Protein AF-A0A1V4UKL9-F1 (afdb_monomer)

pLDDT: mean 77.52, std 20.05, range [29.47, 96.94]

Radius of gyration: 15.08 Å; Cα contacts (8 Å, |Δi|>4): 77; chains: 1; bounding box: 33×27×48 Å

Mean predicted aligned error: 9.39 Å

Solvent-accessible surface area (backbone atoms only — not comparable to full-atom values): 7227 Å² total; per-residue (Å²): 134,81,94,64,92,80,45,72,67,56,51,50,52,45,52,69,70,45,46,59,58,51,50,30,51,31,56,40,42,36,36,76,72,68,64,43,52,58,63,56,50,13,64,69,70,75,49,53,47,65,58,46,52,51,36,52,56,60,72,73,79,80,73,90,76,81,65,50,73,67,53,48,54,50,39,52,49,46,36,36,19,68,70,69,76,46,71,85,79,53,72,62,59,54,50,56,45,56,68,70,71,67,68,82,82,87,78,80,83,88,77,84,80,88,83,133

Sequence (116 aa):
MRERDCDIMVCDTMVRRFLPAMRAEMVFRLIQQQGLSQSEAAKRLGITRAAVSQYISRKRGDATFELSADMDALIDRWVLAVAGREDAITLCDICQCAMKDGGVRESGEFSHDCEG

Foldseek 3Di:
DPDDPDDPVLLVVLCVPPVLLLVLVLLCCLCVPVVDDLVLLCVLVVHDSVVSVVSNVVVPDDDPQPDDPLSVVVSVQCSCCSVVNHPHDDSVSSSVSCVVVPDRDDDDDPPPDDDD

Structure (mmCIF, N/CA/C/O backbone):
data_AF-A0A1V4UKL9-F1
#
_entry.id   AF-A0A1V4UKL9-F1
#
loop_
_atom_site.group_PDB
_atom_site.id
_atom_site.type_symbol
_atom_site.label_atom_id
_atom_site.label_alt_id
_atom_site.label_comp_id
_atom_site.label_asym_id
_atom_site.label_entity_id
_atom_site.label_seq_id
_atom_site.pdbx_PDB_ins_code
_atom_site.Cartn_x
_atom_site.Cartn_y
_atom_site.Cartn_z
_atom_site.occupancy
_atom_site.B_iso_or_equiv
_atom_site.auth_seq_id
_atom_site.auth_comp_id
_atom_site.auth_asym_id
_atom_site.auth_atom_id
_atom_site.pdbx_PDB_model_num
ATOM 1 N N . MET A 1 1 ? -0.910 -1.804 -26.963 1.00 41.28 1 MET A N 1
ATOM 2 C CA . MET A 1 1 ? -0.046 -2.666 -26.130 1.00 41.28 1 MET A CA 1
ATOM 3 C C . MET A 1 1 ? 1.353 -2.600 -26.707 1.00 41.28 1 MET A C 1
ATOM 5 O O . MET A 1 1 ? 1.529 -3.036 -27.832 1.00 41.28 1 MET A O 1
ATOM 9 N N . ARG A 1 2 ? 2.307 -1.955 -26.023 1.00 45.59 2 ARG A N 1
ATOM 10 C CA . ARG A 1 2 ? 3.722 -2.040 -26.417 1.00 45.59 2 ARG A CA 1
ATOM 11 C C . ARG A 1 2 ? 4.244 -3.383 -25.919 1.00 45.59 2 ARG A C 1
ATOM 13 O O . ARG A 1 2 ? 4.012 -3.698 -24.754 1.00 45.59 2 ARG A O 1
ATOM 20 N N . GLU A 1 3 ? 4.878 -4.135 -26.808 1.00 52.06 3 GLU A N 1
ATOM 21 C CA . GLU A 1 3 ? 5.546 -5.409 -26.541 1.00 52.06 3 GLU A CA 1
ATOM 22 C C . GLU A 1 3 ? 6.532 -5.234 -25.381 1.00 52.06 3 GLU A C 1
ATOM 24 O O . GLU A 1 3 ? 7.601 -4.640 -25.504 1.00 52.06 3 GLU A O 1
ATOM 29 N N . ARG A 1 4 ? 6.111 -5.673 -24.203 1.00 59.06 4 ARG A N 1
ATOM 30 C CA . ARG A 1 4 ? 6.984 -6.043 -23.101 1.00 59.06 4 ARG A CA 1
ATOM 31 C C . ARG A 1 4 ? 6.490 -7.423 -22.728 1.00 59.06 4 ARG A C 1
ATOM 33 O O . ARG A 1 4 ? 5.318 -7.543 -22.367 1.00 59.06 4 ARG A O 1
ATOM 40 N N . ASP A 1 5 ? 7.338 -8.427 -22.885 1.00 65.50 5 ASP A N 1
ATOM 41 C CA . ASP A 1 5 ? 7.025 -9.810 -22.544 1.00 65.50 5 ASP A CA 1
ATOM 42 C C . ASP A 1 5 ? 6.798 -9.899 -21.029 1.00 65.50 5 ASP A C 1
ATOM 44 O O . ASP A 1 5 ? 7.711 -10.077 -20.228 1.00 65.50 5 ASP A O 1
ATOM 48 N N . CYS A 1 6 ? 5.561 -9.634 -20.614 1.00 72.81 6 CYS A N 1
ATOM 49 C CA . CYS A 1 6 ? 5.111 -9.784 -19.245 1.00 72.81 6 CYS A CA 1
ATOM 50 C C . CYS A 1 6 ? 4.730 -11.252 -19.082 1.00 72.81 6 CYS A C 1
ATOM 52 O O . CYS A 1 6 ? 3.628 -11.659 -19.448 1.00 72.81 6 CYS A O 1
ATOM 54 N N . ASP A 1 7 ? 5.672 -12.046 -18.588 1.00 83.88 7 ASP A N 1
ATOM 55 C CA . ASP A 1 7 ? 5.442 -13.438 -18.222 1.00 83.88 7 ASP A CA 1
ATOM 56 C C . ASP A 1 7 ? 5.398 -13.615 -16.695 1.00 83.88 7 ASP A C 1
ATOM 58 O O . ASP A 1 7 ? 5.640 -12.688 -15.912 1.00 83.88 7 ASP A O 1
ATOM 62 N N . ILE A 1 8 ? 5.064 -14.831 -16.260 1.00 85.69 8 ILE A N 1
ATOM 63 C CA . ILE A 1 8 ? 4.932 -15.155 -14.838 1.00 85.69 8 ILE A CA 1
ATOM 64 C C . ILE A 1 8 ? 6.246 -14.989 -14.063 1.00 85.69 8 ILE A C 1
ATOM 66 O O . ILE A 1 8 ? 6.205 -14.662 -12.880 1.00 85.69 8 ILE A O 1
ATOM 70 N N . MET A 1 9 ? 7.400 -15.156 -14.711 1.00 86.81 9 MET A N 1
ATOM 71 C CA . MET A 1 9 ? 8.712 -15.033 -14.072 1.00 86.81 9 MET A CA 1
ATOM 72 C C . MET A 1 9 ? 9.057 -13.566 -13.819 1.00 86.81 9 MET A C 1
ATOM 74 O O . MET A 1 9 ? 9.556 -13.216 -12.744 1.00 86.81 9 MET A O 1
ATOM 78 N N . VAL A 1 10 ? 8.727 -12.690 -14.771 1.00 84.31 10 VAL A N 1
ATOM 79 C CA . VAL A 1 10 ? 8.832 -11.236 -14.602 1.00 84.31 10 VAL A CA 1
ATOM 80 C C . VAL A 1 10 ? 7.895 -10.773 -13.488 1.00 84.31 10 VAL A C 1
ATOM 82 O O . VAL A 1 10 ? 8.330 -10.071 -12.573 1.00 84.31 10 VAL A O 1
ATOM 85 N N . CYS A 1 11 ? 6.630 -11.200 -13.505 1.00 86.12 11 CYS A N 1
ATOM 86 C CA . CYS A 1 11 ? 5.670 -10.844 -12.461 1.00 86.12 11 CYS A CA 1
ATOM 87 C C . CYS A 1 11 ? 6.094 -11.342 -11.071 1.00 86.12 11 CYS A C 1
ATOM 89 O O . CYS A 1 11 ? 6.031 -10.566 -10.121 1.00 86.12 11 CYS A O 1
ATOM 91 N N . ASP A 1 12 ? 6.547 -12.592 -10.936 1.00 88.38 12 ASP A N 1
ATOM 92 C CA . ASP A 1 12 ? 7.002 -13.151 -9.655 1.00 88.38 12 ASP A CA 1
ATOM 93 C C . ASP A 1 12 ? 8.208 -12.376 -9.105 1.00 88.38 12 ASP A C 1
ATOM 95 O O . ASP A 1 12 ? 8.202 -11.949 -7.948 1.00 88.38 12 ASP A O 1
ATOM 99 N N . THR A 1 13 ? 9.191 -12.075 -9.959 1.00 85.31 13 THR A N 1
ATOM 100 C CA . THR A 1 13 ? 10.354 -11.254 -9.585 1.00 85.31 13 THR A CA 1
ATOM 101 C C . THR A 1 13 ? 9.923 -9.863 -9.119 1.00 85.31 13 THR A C 1
ATOM 103 O O . THR A 1 13 ? 10.369 -9.384 -8.073 1.00 85.31 13 THR A O 1
ATOM 106 N N . MET A 1 14 ? 9.016 -9.218 -9.857 1.00 84.50 14 MET A N 1
ATOM 107 C CA . MET A 1 14 ? 8.482 -7.902 -9.506 1.00 84.50 14 MET A CA 1
ATOM 108 C C . MET A 1 14 ? 7.752 -7.915 -8.159 1.00 84.50 14 MET A C 1
ATOM 110 O O . MET A 1 14 ? 7.978 -7.043 -7.315 1.00 84.50 14 MET A O 1
ATOM 114 N N . VAL A 1 15 ? 6.898 -8.916 -7.937 1.00 85.38 15 VAL A N 1
ATOM 115 C CA . VAL A 1 15 ? 6.134 -9.076 -6.694 1.00 85.38 15 VAL A CA 1
ATOM 116 C C . VAL A 1 15 ? 7.054 -9.335 -5.509 1.00 85.38 15 VAL A C 1
ATOM 118 O O . VAL A 1 15 ? 6.786 -8.818 -4.431 1.00 85.38 15 VAL A O 1
ATOM 121 N N . ARG A 1 16 ? 8.138 -10.095 -5.683 1.00 84.50 16 ARG A N 1
ATOM 122 C CA . ARG A 1 16 ? 9.090 -10.378 -4.599 1.00 84.50 16 ARG A CA 1
ATOM 123 C C . ARG A 1 16 ? 9.955 -9.175 -4.246 1.00 84.50 16 ARG A C 1
ATOM 125 O O . ARG A 1 16 ? 10.187 -8.944 -3.064 1.00 84.50 16 ARG A O 1
ATOM 132 N N . ARG A 1 17 ? 10.410 -8.411 -5.243 1.00 80.81 17 ARG A N 1
ATOM 133 C CA . ARG A 1 17 ? 11.357 -7.303 -5.027 1.00 80.81 17 ARG A CA 1
ATOM 134 C C . ARG A 1 17 ? 10.682 -5.998 -4.618 1.00 80.81 17 ARG A C 1
ATOM 136 O O . ARG A 1 17 ? 11.137 -5.342 -3.692 1.00 80.81 17 ARG A O 1
ATOM 143 N N . PHE A 1 18 ? 9.587 -5.617 -5.277 1.00 79.62 18 PHE A N 1
ATOM 144 C CA . PHE A 1 18 ? 9.039 -4.260 -5.140 1.00 79.62 18 PHE A CA 1
ATOM 145 C C . PHE A 1 18 ? 7.800 -4.199 -4.257 1.00 79.62 18 PHE A C 1
ATOM 147 O O . PHE A 1 18 ? 7.658 -3.302 -3.424 1.00 79.62 18 PHE A O 1
ATOM 154 N N . LEU A 1 19 ? 6.895 -5.167 -4.414 1.00 85.44 19 LEU A N 1
ATOM 155 C CA . LEU A 1 19 ? 5.597 -5.118 -3.750 1.00 85.44 19 LEU A CA 1
ATOM 156 C C . LEU A 1 19 ? 5.676 -5.069 -2.210 1.00 85.44 19 LEU A C 1
ATOM 158 O O . LEU A 1 19 ? 4.834 -4.383 -1.631 1.00 85.44 19 LEU A O 1
ATOM 162 N N . PRO A 1 20 ? 6.637 -5.716 -1.511 1.00 85.81 20 PRO A N 1
ATOM 163 C CA . PRO A 1 20 ? 6.716 -5.643 -0.054 1.00 85.81 20 PRO A CA 1
ATOM 164 C C . PRO A 1 20 ? 7.036 -4.230 0.443 1.00 85.81 20 PRO A C 1
ATOM 166 O O . PRO A 1 20 ? 6.335 -3.723 1.320 1.00 85.81 20 PRO A O 1
ATOM 169 N N . ALA A 1 21 ? 8.041 -3.580 -0.156 1.00 84.81 21 ALA A N 1
ATOM 170 C CA . ALA A 1 21 ? 8.454 -2.224 0.200 1.00 84.81 21 ALA A CA 1
ATOM 171 C C . ALA A 1 21 ? 7.356 -1.206 -0.132 1.00 84.81 21 ALA A C 1
ATOM 17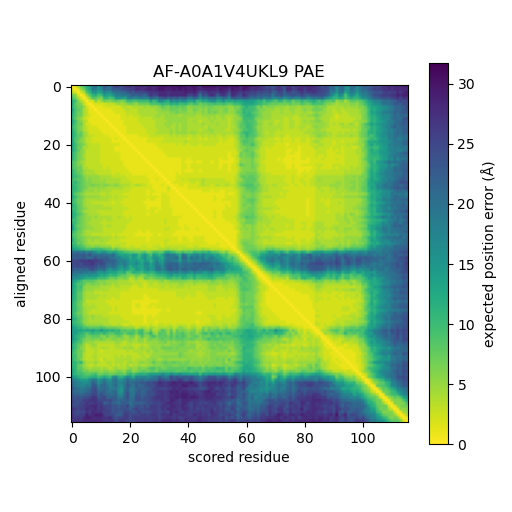3 O O . ALA A 1 21 ? 6.950 -0.421 0.726 1.00 84.81 21 ALA A O 1
ATOM 174 N N . MET A 1 22 ? 6.788 -1.286 -1.340 1.00 87.69 22 MET A N 1
ATOM 175 C CA . MET A 1 22 ? 5.690 -0.408 -1.750 1.00 87.69 22 MET A CA 1
ATOM 176 C C . MET A 1 22 ? 4.450 -0.579 -0.878 1.00 87.69 22 MET A C 1
ATOM 178 O O . MET A 1 22 ? 3.804 0.404 -0.526 1.00 87.69 22 MET A O 1
ATOM 182 N N . ARG A 1 23 ? 4.100 -1.816 -0.506 1.00 90.88 23 ARG A N 1
ATOM 183 C CA . ARG A 1 23 ? 2.948 -2.069 0.365 1.00 90.88 23 ARG A CA 1
ATOM 184 C C . ARG A 1 23 ? 3.169 -1.469 1.752 1.00 90.88 23 ARG A C 1
ATOM 186 O O . ARG A 1 23 ? 2.236 -0.885 2.296 1.00 90.88 23 ARG A O 1
ATOM 193 N N . ALA A 1 24 ? 4.378 -1.572 2.304 1.00 90.19 24 ALA A N 1
ATOM 194 C CA . ALA A 1 24 ? 4.714 -0.943 3.580 1.00 90.19 24 ALA A CA 1
ATOM 195 C C . ALA A 1 24 ? 4.624 0.592 3.502 1.00 90.19 24 ALA A C 1
ATOM 197 O O . ALA A 1 24 ? 4.034 1.220 4.383 1.00 90.19 24 ALA A O 1
ATOM 198 N N . GLU A 1 25 ? 5.144 1.189 2.425 1.00 90.25 25 GLU A N 1
ATOM 199 C CA . GLU A 1 25 ? 5.028 2.623 2.145 1.00 90.25 25 GLU A CA 1
ATOM 200 C C . GLU A 1 25 ? 3.565 3.071 2.039 1.00 90.25 25 GLU A C 1
ATOM 202 O O . GLU A 1 25 ? 3.144 3.987 2.743 1.00 90.25 25 GLU A O 1
ATOM 207 N N . MET A 1 26 ? 2.772 2.389 1.214 1.00 93.38 26 MET A N 1
ATOM 208 C CA . MET A 1 26 ? 1.356 2.684 0.993 1.00 93.38 26 MET A CA 1
ATOM 209 C C . MET A 1 26 ? 0.555 2.610 2.302 1.00 93.38 26 MET A C 1
ATOM 211 O O . MET A 1 26 ? -0.194 3.535 2.624 1.00 93.38 26 MET A O 1
ATOM 215 N N . VAL A 1 27 ? 0.760 1.566 3.117 1.00 94.56 27 VAL A N 1
ATOM 216 C CA . VAL A 1 27 ? 0.096 1.429 4.428 1.00 94.56 27 VAL A CA 1
ATOM 217 C C . VAL A 1 27 ? 0.499 2.556 5.376 1.00 94.56 27 VAL A C 1
ATOM 219 O O . VAL A 1 27 ? -0.346 3.104 6.086 1.00 94.56 27 VAL A O 1
ATOM 222 N N . PHE A 1 28 ? 1.777 2.935 5.375 1.00 91.75 28 PHE A N 1
ATOM 223 C CA . PHE A 1 28 ? 2.255 4.057 6.172 1.00 91.75 28 PHE A CA 1
ATOM 224 C C . PHE A 1 28 ? 1.575 5.371 5.767 1.00 91.75 28 PHE A C 1
ATOM 226 O O . PHE A 1 28 ? 1.103 6.096 6.643 1.00 91.75 28 PHE A O 1
ATOM 233 N N . ARG A 1 29 ? 1.454 5.660 4.465 1.00 93.12 29 ARG A N 1
ATOM 234 C CA . ARG A 1 29 ? 0.784 6.873 3.960 1.00 93.12 29 ARG A CA 1
ATOM 235 C C . ARG A 1 29 ? -0.709 6.897 4.276 1.00 93.12 29 ARG A C 1
ATOM 237 O O . ARG A 1 29 ? -1.216 7.937 4.695 1.00 93.12 29 ARG A O 1
ATOM 244 N N . LEU A 1 30 ? -1.407 5.764 4.177 1.00 94.75 30 LEU A N 1
ATOM 245 C CA . LEU A 1 30 ? -2.821 5.677 4.572 1.00 94.75 30 LEU A CA 1
ATOM 246 C C . LEU A 1 30 ? -3.049 6.132 6.019 1.00 94.75 30 LEU A C 1
ATOM 248 O O . LEU A 1 30 ? -4.037 6.796 6.320 1.00 94.75 30 LEU A O 1
ATOM 252 N N . ILE A 1 31 ? -2.133 5.795 6.920 1.00 93.50 31 ILE A N 1
ATOM 253 C CA . ILE A 1 31 ? -2.301 6.092 8.344 1.00 93.50 31 ILE A CA 1
ATOM 254 C C . ILE A 1 31 ? -1.780 7.487 8.669 1.00 93.50 31 ILE A C 1
ATOM 256 O O . ILE A 1 31 ? -2.490 8.286 9.271 1.00 93.50 31 ILE A O 1
ATOM 260 N N . GLN A 1 32 ? -0.558 7.796 8.240 1.00 90.06 32 GLN A N 1
ATOM 261 C CA . GLN A 1 32 ? 0.131 9.022 8.637 1.00 90.06 32 GLN A CA 1
ATOM 262 C C . GLN A 1 32 ? -0.316 10.250 7.845 1.00 90.06 32 GLN A C 1
ATOM 264 O O . GLN A 1 32 ? -0.308 11.346 8.392 1.00 90.06 32 GLN A O 1
ATOM 269 N N . GLN A 1 33 ? -0.686 10.084 6.573 1.00 91.75 33 GLN A N 1
ATOM 270 C CA . GLN A 1 33 ? -1.052 11.201 5.696 1.00 91.75 33 GLN A CA 1
ATOM 271 C C . GLN A 1 33 ? -2.563 11.272 5.470 1.00 91.75 33 GLN A C 1
ATOM 273 O O . GLN A 1 33 ? -3.137 12.354 5.518 1.00 91.75 33 GLN A O 1
ATOM 278 N N . GLN A 1 34 ? -3.225 10.129 5.255 1.00 92.19 34 GLN A N 1
ATOM 279 C CA . GLN A 1 34 ? -4.681 10.098 5.058 1.00 92.19 34 GLN A CA 1
ATOM 280 C C . GLN A 1 34 ? -5.473 10.000 6.373 1.00 92.19 34 GLN A C 1
ATOM 282 O O . GLN A 1 34 ? -6.694 10.149 6.357 1.00 92.19 34 GLN A O 1
ATOM 287 N N . GLY A 1 35 ? -4.806 9.765 7.510 1.00 92.62 35 GLY A N 1
ATOM 288 C CA . GLY A 1 35 ? -5.433 9.751 8.835 1.00 92.62 35 GLY A CA 1
ATOM 289 C C . GLY A 1 35 ? -6.314 8.531 9.115 1.00 92.62 35 GLY A C 1
ATOM 290 O O . GLY A 1 35 ? -7.147 8.572 10.023 1.00 92.62 35 GLY A O 1
ATOM 291 N N . LEU A 1 36 ? -6.176 7.441 8.351 1.00 94.31 36 LEU A N 1
ATOM 292 C CA . LEU A 1 36 ? -6.943 6.222 8.604 1.00 94.31 36 LEU A CA 1
ATOM 293 C C . LEU A 1 36 ? -6.445 5.527 9.874 1.00 94.31 36 LEU A C 1
ATOM 295 O O . LEU A 1 36 ? -5.249 5.437 10.147 1.00 94.31 36 LEU A O 1
ATOM 299 N N . SER A 1 37 ? -7.372 4.933 10.625 1.00 96.12 37 SER A N 1
ATOM 300 C CA . SER A 1 37 ? -6.994 4.009 11.694 1.00 96.12 37 SER A CA 1
ATOM 301 C C . SER A 1 37 ? -6.423 2.708 11.114 1.00 96.12 37 SER A C 1
ATOM 303 O O . SER A 1 37 ? -6.806 2.279 10.024 1.00 96.12 37 SER A O 1
ATOM 305 N N . GLN A 1 38 ? -5.574 2.010 11.878 1.00 95.81 38 GLN A N 1
ATOM 306 C CA . GLN A 1 38 ? -5.062 0.691 11.476 1.00 95.81 38 GLN A CA 1
ATOM 307 C C . GLN A 1 38 ? -6.184 -0.312 11.162 1.00 95.81 38 GLN A C 1
ATOM 309 O O . GLN A 1 38 ? -6.040 -1.149 10.276 1.00 95.81 38 GLN A O 1
ATOM 314 N N . SER A 1 39 ? -7.302 -0.230 11.890 1.00 96.88 39 SER A N 1
ATOM 315 C CA . SER A 1 39 ? -8.461 -1.104 11.688 1.00 96.88 39 SER A CA 1
ATOM 316 C C . SER A 1 39 ? -9.181 -0.802 10.371 1.00 96.88 39 SER A C 1
ATOM 318 O O . SER A 1 39 ? -9.578 -1.724 9.666 1.00 96.88 39 SER A O 1
ATOM 320 N N . GLU A 1 40 ? -9.319 0.479 10.022 1.00 96.00 40 GLU A N 1
ATOM 321 C CA . GLU A 1 40 ? -9.937 0.903 8.763 1.00 96.00 40 GLU A CA 1
ATOM 322 C C . GLU A 1 40 ? -9.057 0.540 7.561 1.00 96.00 40 GLU A C 1
ATOM 324 O O . GLU A 1 40 ? -9.546 -0.007 6.574 1.00 96.00 40 GLU A O 1
ATOM 329 N N . ALA A 1 41 ? -7.744 0.759 7.672 1.00 96.06 41 ALA A N 1
ATOM 330 C CA . ALA A 1 41 ? -6.785 0.340 6.654 1.00 96.06 41 ALA A CA 1
ATOM 331 C C . ALA A 1 41 ? -6.821 -1.184 6.437 1.00 96.06 41 ALA A C 1
ATOM 333 O O . ALA A 1 41 ? -6.912 -1.640 5.300 1.00 96.06 41 ALA A O 1
ATOM 334 N N . ALA A 1 42 ? -6.828 -1.976 7.516 1.00 96.56 42 ALA A N 1
ATOM 335 C CA . ALA A 1 42 ? -6.942 -3.434 7.455 1.00 96.56 42 ALA A CA 1
ATOM 336 C C . ALA A 1 42 ? -8.219 -3.889 6.732 1.00 96.56 42 ALA A C 1
ATOM 338 O O . ALA A 1 42 ? -8.156 -4.743 5.847 1.00 96.56 42 ALA A O 1
ATOM 339 N N . LYS A 1 43 ? -9.363 -3.271 7.057 1.00 96.50 43 LYS A N 1
ATOM 340 C CA . LYS A 1 43 ? -10.652 -3.567 6.422 1.00 96.50 43 LYS A CA 1
ATOM 341 C C . LYS A 1 43 ? -10.627 -3.291 4.918 1.00 96.50 43 LYS A C 1
ATOM 343 O O . LYS A 1 43 ? -11.088 -4.126 4.147 1.00 96.50 43 LYS A O 1
ATOM 348 N N . ARG A 1 44 ? -10.077 -2.148 4.500 1.00 94.62 44 ARG A N 1
ATOM 349 C CA . ARG A 1 44 ? -9.999 -1.754 3.081 1.00 94.62 44 ARG A CA 1
ATOM 350 C C . ARG A 1 44 ? -9.042 -2.621 2.275 1.00 94.62 44 ARG A C 1
ATOM 352 O O . ARG A 1 44 ? -9.311 -2.916 1.119 1.00 94.62 44 ARG A O 1
ATOM 359 N N . LEU A 1 45 ? -7.938 -3.032 2.890 1.00 92.88 45 LEU A N 1
ATOM 360 C CA . LEU A 1 45 ? -6.919 -3.864 2.255 1.00 92.88 45 LEU A CA 1
ATOM 361 C C . LEU A 1 45 ? -7.242 -5.363 2.300 1.00 92.88 45 LEU A C 1
ATOM 363 O O . LEU A 1 45 ? -6.541 -6.143 1.662 1.00 92.88 45 LEU A O 1
ATOM 367 N N . GLY A 1 46 ? -8.258 -5.780 3.063 1.00 95.00 46 GLY A N 1
ATOM 368 C CA . GLY A 1 46 ? -8.592 -7.195 3.242 1.00 95.00 46 GLY A CA 1
ATOM 369 C C . GLY A 1 46 ? -7.513 -7.986 3.991 1.00 95.00 46 GLY A C 1
ATOM 370 O O . GLY A 1 46 ? -7.349 -9.178 3.749 1.00 95.00 46 GLY A O 1
ATOM 371 N N . ILE A 1 47 ? -6.759 -7.334 4.883 1.00 95.38 47 ILE A N 1
ATOM 372 C CA . ILE A 1 47 ? -5.689 -7.954 5.684 1.00 95.38 47 ILE A CA 1
ATOM 373 C C . ILE A 1 47 ? -5.960 -7.795 7.181 1.00 95.38 47 ILE A C 1
ATOM 375 O O . ILE A 1 47 ? -6.876 -7.092 7.601 1.00 95.38 47 ILE A O 1
ATOM 379 N N . THR A 1 48 ? -5.151 -8.438 8.022 1.00 96.94 48 THR A N 1
ATOM 380 C CA . THR A 1 48 ? -5.297 -8.316 9.477 1.00 96.94 48 THR A CA 1
ATOM 381 C C . THR A 1 48 ? -4.754 -6.978 9.989 1.00 96.94 48 THR A C 1
ATOM 383 O O . THR A 1 48 ? -3.788 -6.422 9.463 1.00 96.94 48 THR A O 1
ATOM 386 N N . ARG A 1 49 ? -5.320 -6.479 11.096 1.00 96.19 49 ARG A N 1
ATOM 387 C CA . ARG A 1 49 ? -4.774 -5.317 11.821 1.00 96.19 49 ARG A CA 1
ATOM 388 C C . ARG A 1 49 ? -3.328 -5.552 12.272 1.00 96.19 49 ARG A C 1
ATOM 390 O O . ARG A 1 49 ? -2.530 -4.623 12.276 1.00 96.19 49 ARG A O 1
ATOM 397 N N . ALA A 1 50 ? -2.988 -6.795 12.622 1.00 94.75 50 ALA A N 1
ATOM 398 C CA . ALA A 1 50 ? -1.628 -7.181 12.987 1.00 94.75 50 ALA A CA 1
ATOM 399 C C . ALA A 1 50 ? -0.650 -6.991 11.814 1.00 94.75 50 ALA A C 1
ATOM 401 O O . ALA A 1 50 ? 0.416 -6.416 12.016 1.00 94.75 50 ALA A O 1
ATOM 402 N N . ALA A 1 51 ? -1.035 -7.377 10.590 1.00 93.00 51 ALA A N 1
ATOM 403 C CA . ALA A 1 51 ? -0.228 -7.131 9.393 1.00 93.00 51 ALA A CA 1
ATOM 404 C C . ALA A 1 51 ? -0.012 -5.626 9.156 1.00 93.00 51 ALA A C 1
ATOM 406 O O . ALA A 1 51 ? 1.108 -5.190 8.904 1.00 93.00 51 ALA A O 1
ATOM 407 N N . VAL A 1 52 ? -1.060 -4.811 9.328 1.00 94.62 52 VAL A N 1
ATOM 408 C CA . VAL A 1 52 ? -0.952 -3.343 9.263 1.00 94.62 52 VAL A CA 1
ATOM 409 C C . VAL A 1 52 ? 0.024 -2.803 10.313 1.00 94.62 52 VAL A C 1
ATOM 411 O O . VAL A 1 52 ? 0.908 -2.015 9.980 1.00 94.62 52 VAL A O 1
ATOM 414 N N . SER A 1 53 ? -0.082 -3.255 11.564 1.00 92.38 53 SER A N 1
ATOM 415 C CA . SER A 1 53 ? 0.837 -2.854 12.633 1.00 92.38 53 SER A CA 1
ATOM 416 C C . SER A 1 53 ? 2.292 -3.205 12.310 1.00 92.38 53 SER A C 1
ATOM 418 O O . SER A 1 53 ? 3.179 -2.399 12.582 1.00 92.38 53 SER A O 1
ATOM 420 N N . GLN A 1 54 ? 2.539 -4.373 11.708 1.00 90.50 54 GLN A N 1
ATOM 421 C CA . GLN A 1 54 ? 3.880 -4.793 11.291 1.00 90.50 54 GLN A CA 1
ATOM 422 C C . GLN A 1 54 ? 4.461 -3.888 10.196 1.00 90.50 54 GLN A C 1
ATOM 424 O O . GLN A 1 54 ? 5.646 -3.557 10.244 1.00 90.50 54 GLN A O 1
ATOM 429 N N . TYR A 1 55 ? 3.648 -3.444 9.230 1.00 89.62 55 TYR A N 1
ATOM 430 C CA . TYR A 1 55 ? 4.108 -2.500 8.204 1.00 89.62 55 TYR A CA 1
ATOM 431 C C . TYR A 1 55 ? 4.539 -1.157 8.804 1.00 89.62 55 TYR A C 1
ATOM 433 O O . TYR A 1 55 ? 5.560 -0.601 8.407 1.00 89.62 55 TYR A O 1
ATOM 441 N N . ILE A 1 56 ? 3.797 -0.655 9.792 1.00 86.94 56 ILE A N 1
ATOM 442 C CA . ILE A 1 56 ? 4.107 0.624 10.447 1.00 86.94 56 ILE A CA 1
ATOM 443 C C . ILE A 1 56 ? 5.352 0.504 11.327 1.00 86.94 56 ILE A C 1
ATOM 445 O O . ILE A 1 56 ? 6.168 1.424 11.361 1.00 86.94 56 ILE A O 1
ATOM 449 N N . SER A 1 57 ? 5.511 -0.614 12.046 1.00 81.69 57 SER A N 1
ATOM 450 C CA . SER A 1 57 ? 6.636 -0.799 12.967 1.00 81.69 57 SER A CA 1
ATOM 451 C C . SER A 1 57 ? 7.969 -0.931 12.233 1.00 81.69 57 SER A C 1
ATOM 453 O O . SER A 1 57 ? 8.962 -0.377 12.692 1.00 81.69 57 SER A O 1
ATOM 455 N N . ARG A 1 58 ? 7.993 -1.604 11.074 1.00 65.62 58 ARG A N 1
ATOM 456 C CA . ARG A 1 58 ? 9.223 -1.838 10.293 1.00 65.62 58 ARG A CA 1
ATOM 457 C C . ARG A 1 58 ? 9.794 -0.587 9.624 1.00 65.62 58 ARG A C 1
ATOM 459 O O . ARG A 1 58 ? 10.976 -0.558 9.311 1.00 65.62 58 ARG A O 1
ATOM 466 N N . LYS A 1 59 ? 8.992 0.465 9.442 1.00 59.22 59 LYS A N 1
ATOM 467 C CA . LYS A 1 59 ? 9.464 1.736 8.873 1.00 59.22 59 LYS A CA 1
ATOM 468 C C . LYS A 1 59 ? 10.237 2.619 9.860 1.00 59.22 59 LYS A C 1
ATOM 470 O O . LYS A 1 59 ? 10.851 3.597 9.446 1.00 59.22 59 LYS A O 1
ATOM 475 N N . ARG A 1 60 ? 10.217 2.297 11.158 1.00 51.41 60 ARG A N 1
ATOM 476 C CA . ARG A 1 60 ? 11.086 2.917 12.168 1.00 51.41 60 ARG A CA 1
ATOM 477 C C . ARG A 1 60 ? 12.353 2.071 12.307 1.00 51.41 60 ARG A C 1
ATOM 479 O O . ARG A 1 60 ? 12.461 1.310 13.260 1.00 51.41 60 ARG A O 1
ATOM 486 N N . GLY A 1 61 ? 13.272 2.152 11.347 1.00 42.31 61 GLY A N 1
ATOM 487 C CA . GLY A 1 61 ? 14.522 1.401 11.471 1.00 42.31 61 GLY A CA 1
ATOM 488 C C . GLY A 1 61 ? 15.464 1.448 10.280 1.00 42.31 61 GLY A C 1
ATOM 489 O O . GLY A 1 61 ? 16.557 1.968 10.438 1.00 42.31 61 GLY A O 1
ATOM 490 N N . ASP A 1 62 ? 15.089 0.876 9.130 1.00 46.62 62 ASP A N 1
ATOM 491 C CA . ASP A 1 62 ? 16.141 0.125 8.418 1.00 46.62 62 ASP A CA 1
ATOM 492 C C . ASP A 1 62 ? 16.065 0.037 6.883 1.00 46.62 62 ASP A C 1
ATOM 494 O O . ASP A 1 62 ? 16.620 -0.871 6.284 1.00 46.62 62 ASP A O 1
ATOM 498 N N . ALA A 1 63 ? 15.393 0.958 6.192 1.00 47.16 63 ALA A N 1
ATOM 499 C CA . ALA A 1 63 ? 15.591 1.081 4.743 1.00 47.16 63 ALA A CA 1
ATOM 500 C C . ALA A 1 63 ? 15.064 2.423 4.243 1.00 47.16 63 ALA A C 1
ATOM 502 O O . ALA A 1 63 ? 13.854 2.623 4.112 1.00 47.16 63 ALA A O 1
ATOM 503 N N . THR A 1 64 ? 15.963 3.340 3.898 1.00 49.84 64 THR A N 1
ATOM 504 C CA . THR A 1 64 ? 15.658 4.378 2.910 1.00 49.84 64 THR A CA 1
ATOM 505 C C . THR A 1 64 ? 15.515 3.689 1.559 1.00 49.84 64 THR A C 1
ATOM 507 O O . THR A 1 64 ? 16.471 3.568 0.799 1.00 49.84 64 THR A O 1
ATOM 510 N N . PHE A 1 65 ? 14.321 3.164 1.285 1.00 58.41 65 PHE A N 1
ATOM 511 C CA . PHE A 1 65 ? 13.940 2.775 -0.064 1.00 58.41 65 PHE A CA 1
ATOM 512 C C . PHE A 1 65 ? 13.866 4.060 -0.893 1.00 58.41 65 PHE A C 1
ATOM 514 O O . PHE A 1 65 ? 12.924 4.840 -0.748 1.00 58.41 65 PHE A O 1
ATOM 521 N N . GLU A 1 66 ? 14.898 4.326 -1.693 1.00 65.75 66 GLU A N 1
ATOM 522 C CA . GLU A 1 66 ? 14.899 5.458 -2.617 1.00 65.75 66 GLU A CA 1
ATOM 523 C C . GLU A 1 66 ? 13.902 5.173 -3.743 1.00 65.75 66 GLU A C 1
ATOM 525 O O . GLU A 1 66 ? 14.171 4.431 -4.689 1.00 65.75 66 GLU A O 1
ATOM 530 N N . LEU A 1 67 ? 12.703 5.731 -3.592 1.00 72.31 67 LEU A N 1
ATOM 531 C CA . LEU A 1 67 ? 11.662 5.712 -4.607 1.00 72.31 67 LEU A CA 1
ATOM 532 C C . LEU A 1 67 ? 12.036 6.680 -5.730 1.00 72.31 67 LEU A C 1
ATOM 534 O O . LEU A 1 67 ? 12.350 7.843 -5.473 1.00 72.31 67 LEU A O 1
ATOM 538 N N . SER A 1 68 ? 11.945 6.224 -6.980 1.00 82.94 68 SER A N 1
ATOM 539 C CA . SER A 1 68 ? 11.889 7.149 -8.113 1.00 82.94 68 SER A CA 1
ATOM 540 C C . SER A 1 68 ? 10.641 8.032 -7.995 1.00 82.94 68 SER A C 1
ATOM 542 O O . SER A 1 68 ? 9.646 7.636 -7.382 1.00 82.94 68 SER A O 1
ATOM 544 N N . ALA A 1 69 ? 10.665 9.214 -8.615 1.00 84.12 69 ALA A N 1
ATOM 545 C CA . ALA A 1 69 ? 9.498 10.099 -8.647 1.00 84.12 69 ALA A CA 1
ATOM 546 C C . ALA A 1 69 ? 8.260 9.407 -9.256 1.00 84.12 69 ALA A C 1
ATOM 548 O O . ALA A 1 69 ? 7.140 9.596 -8.782 1.00 84.12 69 ALA A O 1
A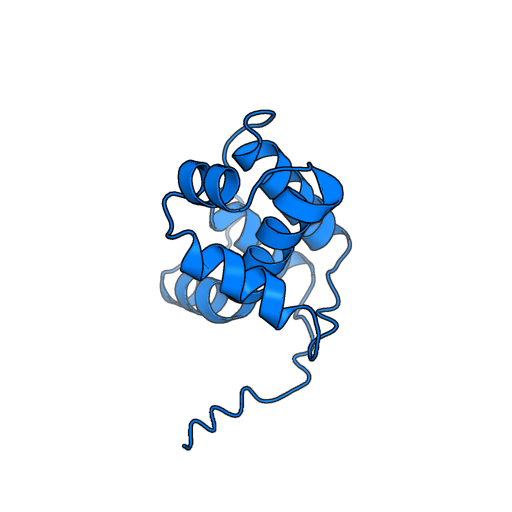TOM 549 N N . ASP A 1 70 ? 8.469 8.552 -10.259 1.00 84.75 70 ASP A N 1
ATOM 550 C CA . ASP A 1 70 ? 7.404 7.783 -10.904 1.00 84.75 70 ASP A CA 1
ATOM 551 C C . ASP A 1 70 ? 6.791 6.750 -9.942 1.00 84.75 70 ASP A C 1
ATOM 553 O O . ASP A 1 70 ? 5.564 6.629 -9.847 1.00 84.75 70 ASP A O 1
ATOM 557 N N . MET A 1 71 ? 7.629 6.034 -9.184 1.00 84.25 71 MET A N 1
ATOM 558 C CA . MET A 1 71 ? 7.170 5.064 -8.184 1.00 84.25 71 MET A CA 1
ATOM 559 C C . MET A 1 71 ? 6.475 5.746 -7.007 1.00 84.25 71 MET A C 1
ATOM 561 O O . MET A 1 71 ? 5.475 5.228 -6.511 1.00 84.25 71 MET A O 1
ATOM 565 N N . ASP A 1 72 ? 6.960 6.912 -6.585 1.00 88.56 72 ASP A N 1
ATOM 566 C CA . ASP A 1 72 ? 6.339 7.727 -5.543 1.00 88.56 72 ASP A CA 1
ATOM 567 C C . ASP A 1 72 ? 4.910 8.142 -5.930 1.00 88.56 72 ASP A C 1
ATOM 569 O O . ASP A 1 72 ? 3.951 7.853 -5.208 1.00 88.56 72 ASP A O 1
ATOM 573 N N . ALA A 1 73 ? 4.743 8.685 -7.140 1.00 90.38 73 ALA A N 1
ATOM 574 C CA . ALA A 1 73 ? 3.439 9.058 -7.683 1.00 90.38 73 ALA A CA 1
ATOM 575 C C . ALA A 1 73 ? 2.503 7.850 -7.869 1.00 90.38 73 ALA A C 1
ATOM 577 O O . ALA A 1 73 ? 1.280 7.959 -7.732 1.00 90.38 73 ALA A O 1
ATOM 578 N N . LEU A 1 74 ? 3.051 6.675 -8.193 1.00 91.38 74 LEU A N 1
ATOM 579 C CA . LEU A 1 74 ? 2.263 5.448 -8.277 1.00 91.38 74 LEU A CA 1
ATOM 580 C C . LEU A 1 74 ? 1.761 4.995 -6.899 1.00 91.38 74 LEU A C 1
ATOM 582 O O . LEU A 1 74 ? 0.617 4.550 -6.785 1.00 91.38 74 LEU A O 1
ATOM 586 N N . ILE A 1 75 ? 2.584 5.116 -5.857 1.00 92.19 75 ILE A N 1
ATOM 587 C CA . ILE A 1 75 ? 2.177 4.801 -4.486 1.00 92.19 75 ILE A CA 1
ATOM 588 C C . ILE A 1 75 ? 1.096 5.771 -4.012 1.00 92.19 75 ILE A C 1
ATOM 590 O O . ILE A 1 75 ? 0.133 5.323 -3.393 1.00 92.19 75 ILE A O 1
ATOM 594 N N . ASP A 1 76 ? 1.1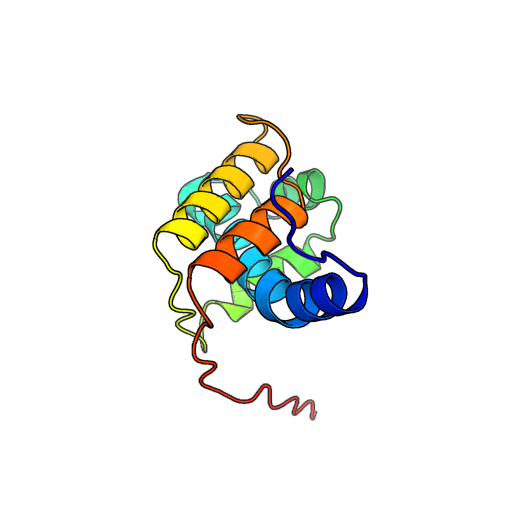90 7.057 -4.345 1.00 92.44 76 ASP A N 1
ATOM 595 C CA . ASP A 1 76 ? 0.149 8.030 -4.001 1.00 92.44 76 ASP A CA 1
ATOM 596 C C . ASP A 1 76 ? -1.194 7.697 -4.647 1.00 92.44 76 ASP A C 1
ATOM 598 O O . ASP A 1 76 ? -2.216 7.665 -3.956 1.00 92.44 76 ASP A O 1
ATOM 602 N N . ARG A 1 77 ? -1.203 7.332 -5.935 1.00 93.94 77 ARG A N 1
ATOM 603 C CA . ARG A 1 77 ? -2.425 6.807 -6.563 1.00 93.94 77 ARG A CA 1
ATOM 604 C C . ARG A 1 77 ? -2.927 5.553 -5.848 1.00 93.94 77 ARG A C 1
ATOM 606 O O . ARG A 1 77 ? -4.127 5.397 -5.642 1.00 93.94 77 ARG A O 1
ATOM 613 N N . TRP A 1 78 ? -2.034 4.660 -5.408 1.00 94.56 78 TRP A N 1
ATOM 614 C CA . TRP A 1 78 ? -2.449 3.443 -4.700 1.00 94.56 78 TRP A CA 1
ATOM 615 C C . TRP A 1 78 ? -3.131 3.782 -3.370 1.00 94.56 78 TRP A C 1
ATOM 617 O O . TRP A 1 78 ? -4.172 3.218 -3.028 1.00 94.56 78 TRP A O 1
ATOM 627 N N . VAL A 1 79 ? -2.577 4.747 -2.640 1.00 94.81 79 VAL A N 1
ATOM 628 C CA . VAL A 1 79 ? -3.156 5.275 -1.404 1.00 94.81 79 VAL A CA 1
ATOM 629 C C . VAL A 1 79 ? -4.548 5.852 -1.667 1.00 94.81 79 VAL A C 1
ATOM 631 O O . VAL A 1 79 ? -5.481 5.533 -0.929 1.00 94.81 79 VAL A O 1
ATOM 634 N N . LEU A 1 80 ? -4.718 6.656 -2.719 1.00 93.44 80 LEU A N 1
ATOM 635 C CA . LEU A 1 80 ? -6.009 7.254 -3.076 1.00 93.44 80 LEU A CA 1
ATOM 636 C C . LEU A 1 80 ? -7.042 6.208 -3.517 1.00 93.44 80 LEU A C 1
ATOM 638 O O . LEU A 1 80 ? -8.205 6.293 -3.106 1.00 93.44 80 LEU A O 1
ATOM 642 N N . ALA A 1 81 ? -6.617 5.185 -4.257 1.00 93.31 81 ALA A N 1
ATOM 643 C CA . ALA A 1 81 ? -7.458 4.059 -4.647 1.00 93.31 81 ALA A CA 1
ATOM 644 C C . ALA A 1 81 ? -7.996 3.307 -3.419 1.00 93.31 81 ALA A C 1
ATOM 646 O O . ALA A 1 81 ? -9.200 3.099 -3.275 1.00 93.31 81 ALA A O 1
ATOM 647 N N . VAL A 1 82 ? -7.128 2.981 -2.454 1.00 92.88 82 VAL A N 1
ATOM 648 C CA . VAL A 1 82 ? -7.542 2.328 -1.196 1.00 92.88 82 VAL A CA 1
ATOM 649 C C . VAL A 1 82 ? -8.370 3.276 -0.316 1.00 92.88 82 VAL A C 1
ATOM 651 O O . VAL A 1 82 ? -9.287 2.852 0.396 1.00 92.88 82 VAL A O 1
ATOM 654 N N . ALA A 1 83 ? -8.108 4.582 -0.383 1.00 90.81 83 ALA A N 1
ATOM 655 C CA . ALA A 1 83 ? -8.927 5.598 0.270 1.00 90.81 83 ALA A CA 1
ATOM 656 C C . ALA A 1 83 ? -10.338 5.728 -0.351 1.00 90.81 83 ALA A C 1
ATOM 658 O O . ALA A 1 83 ? -11.205 6.354 0.267 1.00 90.81 83 ALA A O 1
ATOM 659 N N . GLY A 1 84 ? -10.601 5.088 -1.497 1.00 88.25 84 GLY A N 1
ATOM 660 C CA . GLY A 1 84 ? -11.882 5.127 -2.204 1.00 88.25 84 GLY A CA 1
ATOM 661 C C . GLY A 1 84 ? -12.095 6.420 -2.991 1.00 88.25 84 GLY A C 1
ATOM 662 O O . GLY A 1 84 ? -13.235 6.840 -3.169 1.00 88.25 84 GLY A O 1
ATOM 663 N N . ARG A 1 85 ? -11.005 7.089 -3.388 1.00 79.31 85 ARG A N 1
ATOM 664 C CA . ARG A 1 85 ? -11.021 8.361 -4.129 1.00 79.31 85 ARG A CA 1
ATOM 665 C C . ARG A 1 85 ? -10.630 8.212 -5.602 1.00 79.31 85 ARG A C 1
ATOM 667 O O . ARG A 1 85 ? -10.908 9.120 -6.374 1.00 79.31 85 ARG A O 1
ATOM 674 N N . GLU A 1 86 ? -10.004 7.097 -5.970 1.00 86.44 86 GLU A N 1
ATOM 675 C CA . GLU A 1 86 ? -9.537 6.789 -7.327 1.00 86.44 86 GLU A CA 1
ATOM 676 C C . GLU A 1 86 ? -9.798 5.318 -7.689 1.00 86.44 86 GLU A C 1
ATOM 678 O O . GLU A 1 86 ? -10.166 4.511 -6.830 1.00 86.44 86 GLU A O 1
ATOM 683 N N . ASP A 1 87 ? -9.596 4.982 -8.965 1.00 85.62 87 ASP A N 1
ATOM 684 C CA . ASP A 1 87 ? -9.716 3.624 -9.496 1.00 85.62 87 ASP A CA 1
ATOM 685 C C . ASP A 1 87 ? -8.611 2.687 -8.986 1.00 85.62 87 ASP A C 1
ATOM 687 O O . ASP A 1 87 ? -7.520 3.104 -8.591 1.00 85.62 87 ASP A O 1
ATOM 691 N N . ALA A 1 88 ? -8.889 1.382 -9.019 1.00 85.12 88 ALA A N 1
ATOM 692 C CA . ALA A 1 88 ? -7.947 0.361 -8.579 1.00 85.12 88 ALA A CA 1
ATOM 693 C C . ALA A 1 88 ? -6.672 0.334 -9.440 1.00 85.12 88 ALA A C 1
ATOM 695 O O . ALA A 1 88 ? -6.722 0.411 -10.666 1.00 85.12 88 ALA A O 1
ATOM 696 N N . ILE A 1 89 ? -5.530 0.133 -8.782 1.00 86.44 89 ILE A N 1
ATOM 697 C CA . ILE A 1 89 ? -4.234 -0.069 -9.438 1.00 86.44 89 ILE A CA 1
ATOM 698 C C . ILE A 1 89 ? -3.976 -1.555 -9.643 1.00 86.44 89 ILE A C 1
ATOM 700 O O . ILE A 1 89 ? -4.282 -2.384 -8.783 1.00 86.44 89 ILE A O 1
ATOM 704 N N . THR A 1 90 ? -3.364 -1.892 -10.774 1.00 87.44 90 THR A N 1
ATOM 705 C CA . THR A 1 90 ? -2.981 -3.256 -11.120 1.00 87.44 90 THR A CA 1
ATOM 706 C C . THR A 1 90 ? -1.503 -3.524 -10.843 1.00 87.44 90 THR A C 1
ATOM 708 O O . THR A 1 90 ? -0.658 -2.628 -10.809 1.00 87.44 90 THR A O 1
ATOM 711 N N . LEU A 1 91 ? -1.153 -4.805 -10.719 1.00 82.94 91 LEU A N 1
ATOM 712 C CA . LEU A 1 91 ? 0.247 -5.227 -10.657 1.00 82.94 91 LEU A CA 1
ATOM 713 C C . LEU A 1 91 ? 1.039 -4.787 -11.903 1.00 82.94 91 LEU A C 1
ATOM 715 O O . LEU A 1 91 ? 2.232 -4.498 -11.812 1.00 82.94 91 LEU A O 1
ATOM 719 N N . CYS A 1 92 ? 0.383 -4.712 -13.062 1.00 83.94 92 CYS A N 1
ATOM 720 C CA . CYS A 1 92 ? 1.011 -4.274 -14.301 1.00 83.94 92 CYS A CA 1
ATOM 721 C C . CYS A 1 92 ? 1.402 -2.793 -14.261 1.00 83.94 92 CYS A C 1
ATOM 723 O O . CYS A 1 92 ? 2.455 -2.456 -14.795 1.00 83.94 92 CYS A O 1
ATOM 725 N N . ASP A 1 93 ? 0.628 -1.929 -13.598 1.00 85.81 93 ASP A N 1
ATOM 726 C CA . ASP A 1 93 ? 0.984 -0.512 -13.42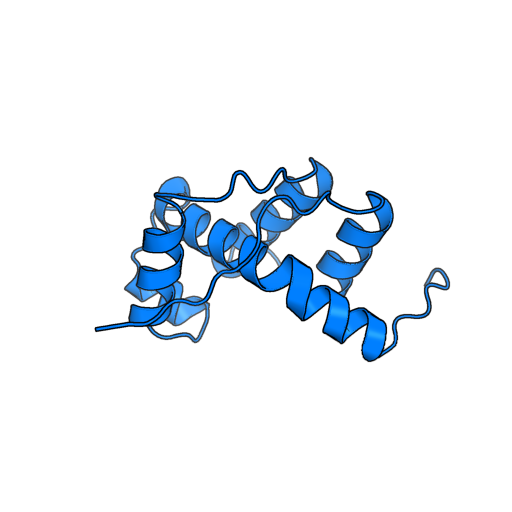6 1.00 85.81 93 ASP A CA 1
ATOM 727 C C . ASP A 1 93 ? 2.297 -0.373 -12.646 1.00 85.81 93 ASP A C 1
ATOM 729 O O . ASP A 1 93 ? 3.196 0.368 -13.046 1.00 85.81 93 ASP A O 1
ATOM 733 N N . ILE A 1 94 ? 2.439 -1.176 -11.586 1.00 82.88 94 ILE A N 1
ATOM 734 C CA . ILE A 1 94 ? 3.662 -1.283 -10.781 1.00 82.88 94 ILE A CA 1
ATOM 735 C C . ILE A 1 94 ? 4.824 -1.808 -11.622 1.00 82.88 94 ILE A C 1
ATOM 737 O O . ILE A 1 94 ? 5.893 -1.199 -11.659 1.00 82.88 94 ILE A O 1
ATOM 741 N N . CYS A 1 95 ? 4.609 -2.907 -12.345 1.00 81.19 95 CYS A N 1
ATOM 742 C CA . CYS A 1 95 ? 5.618 -3.506 -13.213 1.00 81.19 95 CYS A CA 1
ATOM 743 C C . CYS A 1 95 ? 6.110 -2.535 -14.293 1.00 81.19 95 CYS A C 1
ATOM 745 O O . CYS 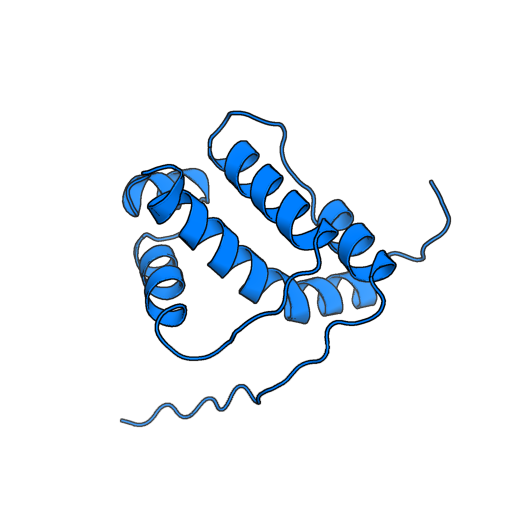A 1 95 ? 7.310 -2.422 -14.535 1.00 81.19 95 CYS A O 1
ATOM 747 N N . GLN A 1 96 ? 5.200 -1.825 -14.954 1.00 81.06 96 GLN A N 1
ATOM 748 C CA . GLN A 1 96 ? 5.551 -0.907 -16.032 1.00 81.06 96 GLN A CA 1
ATOM 749 C C . GLN A 1 96 ? 6.300 0.322 -15.531 1.00 81.06 96 GLN A C 1
ATOM 751 O O . GLN A 1 96 ? 7.169 0.806 -16.260 1.00 81.06 96 GLN A O 1
ATOM 756 N N . CYS A 1 97 ? 5.966 0.801 -14.331 1.00 81.50 97 CYS A N 1
ATOM 757 C CA . CYS A 1 97 ? 6.665 1.885 -13.653 1.00 81.50 97 CYS A CA 1
ATOM 758 C C . CYS A 1 97 ? 8.105 1.475 -13.328 1.00 81.50 97 CYS A C 1
ATOM 760 O O . CYS A 1 97 ? 9.046 2.043 -13.872 1.00 81.50 97 CYS A O 1
ATOM 762 N N . ALA A 1 98 ? 8.283 0.385 -12.578 1.00 77.75 98 ALA A N 1
ATOM 763 C CA . ALA A 1 98 ? 9.604 -0.085 -12.167 1.00 77.75 98 ALA A CA 1
ATOM 764 C C . ALA A 1 98 ? 10.536 -0.428 -13.347 1.00 77.75 98 ALA A C 1
ATOM 766 O O . ALA A 1 98 ? 11.742 -0.201 -13.284 1.00 77.75 98 ALA A O 1
ATOM 767 N N . MET A 1 99 ? 9.986 -0.947 -14.450 1.00 73.44 99 MET A N 1
ATOM 768 C CA . MET A 1 99 ? 10.758 -1.282 -15.654 1.00 73.44 99 MET A CA 1
AT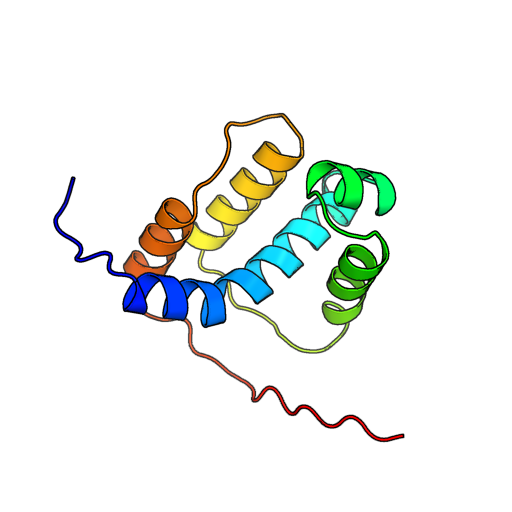OM 769 C C . MET A 1 99 ? 11.167 -0.057 -16.492 1.00 73.44 99 MET A C 1
ATOM 771 O O . MET A 1 99 ? 12.007 -0.195 -17.377 1.00 73.44 99 MET A O 1
ATOM 775 N N . LYS A 1 100 ? 10.565 1.124 -16.284 1.00 68.81 100 LYS A N 1
ATOM 776 C CA . LYS A 1 100 ? 10.986 2.370 -16.956 1.00 68.81 100 LYS A CA 1
ATOM 777 C C . LYS A 1 100 ? 12.196 3.013 -16.276 1.00 68.81 100 LYS A C 1
ATOM 779 O O . LYS A 1 100 ? 13.013 3.599 -16.976 1.00 68.81 100 LYS A O 1
ATOM 784 N N . ASP A 1 101 ? 12.324 2.840 -14.963 1.00 61.19 101 ASP A N 1
ATOM 785 C CA . ASP A 1 101 ? 13.325 3.534 -14.145 1.00 61.19 101 ASP A CA 1
ATOM 786 C C . ASP A 1 101 ? 14.690 2.832 -14.078 1.00 61.19 101 ASP A C 1
ATOM 788 O O . ASP A 1 101 ? 15.625 3.371 -13.499 1.00 61.19 101 ASP A O 1
ATOM 792 N N . GLY A 1 102 ? 14.840 1.648 -14.687 1.00 51.88 102 GLY A N 1
ATOM 793 C CA . GLY A 1 102 ? 16.138 0.981 -14.806 1.00 51.88 102 GLY A CA 1
ATOM 794 C C . GLY A 1 102 ? 16.790 0.640 -13.461 1.00 51.88 102 GLY A C 1
ATOM 795 O O . GLY A 1 102 ? 17.874 1.125 -13.173 1.00 51.88 102 GLY A O 1
ATOM 796 N N . GLY A 1 103 ? 16.165 -0.244 -12.675 1.00 44.06 103 GLY A N 1
ATOM 797 C CA . GLY A 1 103 ? 16.820 -0.974 -11.579 1.00 44.06 103 GLY A CA 1
ATOM 798 C C . GLY A 1 103 ? 17.180 -0.140 -10.344 1.00 44.06 103 GLY A C 1
ATOM 799 O O . GLY A 1 103 ? 18.235 0.483 -10.272 1.00 44.06 103 GLY A O 1
ATOM 800 N N . VAL A 1 104 ? 16.341 -0.221 -9.308 1.00 45.03 104 VAL A N 1
ATOM 801 C CA . VAL A 1 104 ? 1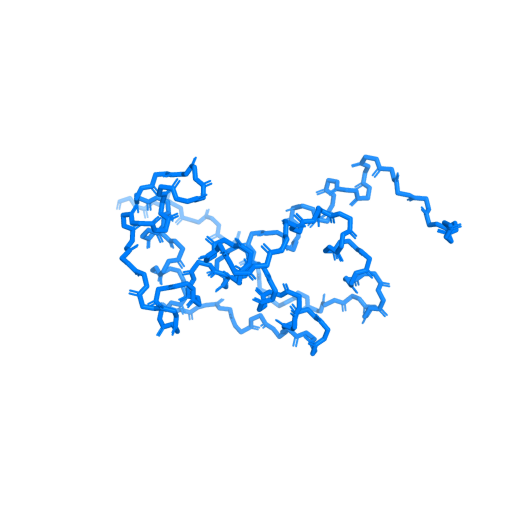6.671 0.285 -7.967 1.00 45.03 104 VAL A CA 1
ATOM 802 C C . VAL A 1 104 ? 17.867 -0.498 -7.410 1.00 45.03 104 VAL A C 1
ATOM 804 O O . VAL A 1 104 ? 17.887 -1.729 -7.448 1.00 45.03 104 VAL A O 1
ATOM 807 N N . ARG A 1 105 ? 18.873 0.218 -6.902 1.00 40.94 105 ARG A N 1
ATOM 808 C CA .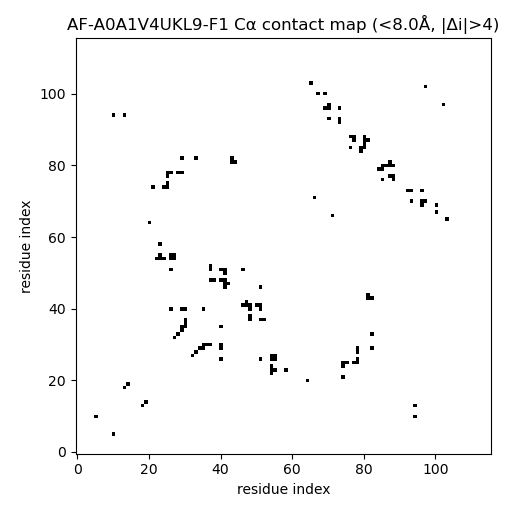 ARG A 1 105 ? 20.056 -0.356 -6.247 1.00 40.94 105 ARG A CA 1
ATOM 809 C C . ARG A 1 105 ? 19.658 -0.866 -4.862 1.00 40.94 105 ARG A C 1
ATOM 811 O O . ARG A 1 105 ? 19.460 -0.076 -3.945 1.00 40.94 105 ARG A O 1
ATOM 818 N N . GLU A 1 106 ? 19.541 -2.183 -4.719 1.00 39.88 106 GLU A N 1
ATOM 819 C CA . GLU A 1 106 ? 19.385 -2.839 -3.419 1.00 39.88 106 GLU A CA 1
ATOM 820 C C . GLU A 1 106 ? 20.632 -2.572 -2.566 1.00 39.88 106 GLU A C 1
ATOM 822 O O . GLU A 1 106 ? 21.734 -3.001 -2.903 1.00 39.88 106 GLU A O 1
ATOM 827 N N . SER A 1 107 ? 20.456 -1.847 -1.464 1.00 35.12 107 SER A N 1
ATOM 828 C CA . SER A 1 107 ? 21.411 -1.840 -0.358 1.00 35.12 107 SER A CA 1
ATOM 829 C C . SER A 1 107 ? 20.755 -2.568 0.807 1.00 35.12 107 SER A C 1
ATOM 831 O O . SER A 1 107 ? 19.749 -2.088 1.321 1.00 35.12 107 SER A O 1
ATOM 833 N N . GLY A 1 10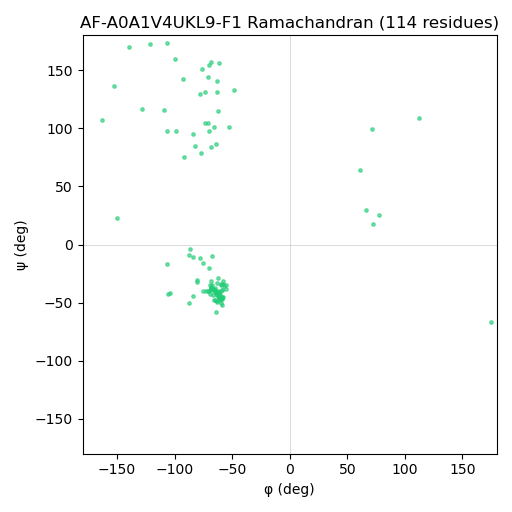8 ? 21.331 -3.699 1.211 1.00 35.00 108 GLY A N 1
ATOM 834 C CA . GLY A 1 108 ? 21.116 -4.274 2.539 1.00 35.00 108 GLY A CA 1
ATOM 835 C C . GLY A 1 108 ? 20.342 -5.585 2.562 1.00 35.00 108 GLY A C 1
ATOM 836 O O . GLY A 1 108 ? 19.138 -5.626 2.333 1.00 35.00 108 GLY A O 1
ATOM 837 N N . GLU A 1 109 ? 21.079 -6.649 2.867 1.00 34.00 109 GLU A N 1
ATOM 838 C CA . GLU A 1 109 ? 20.624 -8.006 3.146 1.00 34.00 109 GLU A CA 1
ATOM 839 C C . GLU A 1 109 ? 19.471 -8.075 4.155 1.00 34.00 109 GLU A C 1
ATOM 841 O O . GLU A 1 109 ? 19.514 -7.511 5.244 1.00 34.00 109 GLU A O 1
ATOM 846 N N . PHE A 1 110 ? 18.455 -8.862 3.802 1.00 32.53 110 PHE A N 1
ATOM 847 C CA . PHE A 1 110 ? 17.415 -9.318 4.715 1.00 32.53 110 PHE A CA 1
ATOM 848 C C . PHE A 1 110 ? 18.005 -10.453 5.572 1.00 32.53 110 PHE A C 1
ATOM 850 O O . PHE A 1 110 ? 17.787 -11.632 5.286 1.00 32.53 110 PHE A O 1
ATOM 857 N N . SER A 1 111 ? 18.801 -10.122 6.592 1.00 30.11 111 SER A N 1
ATOM 858 C CA . SER A 1 111 ? 19.188 -11.093 7.618 1.00 30.11 111 SER A CA 1
ATOM 859 C C . SER A 1 111 ? 17.966 -11.406 8.479 1.00 30.11 111 SER A C 1
ATOM 861 O O . SER A 1 111 ? 17.473 -10.616 9.284 1.00 30.11 111 SER A O 1
ATOM 863 N N . HIS A 1 112 ? 17.414 -12.585 8.225 1.00 42.59 112 HIS A N 1
ATOM 864 C CA . HIS A 1 112 ? 16.410 -13.218 9.054 1.00 42.59 112 HIS A CA 1
ATOM 865 C C . HIS A 1 112 ? 17.140 -13.911 10.206 1.00 42.59 112 HIS A C 1
ATOM 867 O O . HIS A 1 112 ? 17.412 -15.100 10.115 1.00 42.59 112 HIS A O 1
ATOM 873 N N . ASP A 1 113 ? 17.438 -13.182 11.278 1.00 29.47 113 ASP A N 1
ATOM 874 C CA . ASP A 1 113 ? 17.839 -13.800 12.542 1.00 29.47 113 ASP A CA 1
ATOM 875 C C . ASP A 1 113 ? 16.683 -13.681 13.537 1.00 29.47 113 ASP A C 1
ATOM 877 O O . ASP A 1 113 ? 16.420 -12.644 14.149 1.00 29.47 113 ASP A O 1
ATOM 881 N N . CYS A 1 114 ? 15.928 -14.777 13.613 1.00 38.91 114 CYS A N 1
ATOM 882 C CA . CYS A 1 114 ? 14.962 -15.063 14.659 1.00 38.91 114 CYS A CA 1
ATOM 883 C C . CYS A 1 114 ? 15.613 -15.997 15.677 1.00 38.91 114 CYS A C 1
ATOM 885 O O . CYS A 1 114 ? 15.563 -17.200 15.469 1.00 38.91 114 CYS A O 1
ATOM 887 N N . GLU A 1 115 ? 16.127 -15.466 16.782 1.00 36.56 115 GLU A N 1
ATOM 888 C CA . GLU A 1 115 ? 16.322 -16.163 18.065 1.00 36.56 115 GLU A CA 1
ATOM 889 C C . GLU A 1 115 ? 16.257 -15.060 19.138 1.00 36.56 115 GLU A C 1
ATOM 891 O O . GLU A 1 115 ? 16.789 -13.975 18.920 1.00 36.56 115 GLU A O 1
ATOM 896 N N . GLY A 1 116 ? 15.601 -15.153 20.288 1.00 36.34 116 GLY A N 1
ATOM 897 C CA . GLY A 1 116 ? 14.916 -16.197 21.038 1.00 36.34 116 GLY A CA 1
ATOM 898 C C . GLY A 1 116 ? 14.706 -15.601 22.430 1.00 36.34 116 GLY A C 1
ATOM 899 O O . GLY A 1 116 ? 15.641 -14.915 22.903 1.00 36.34 116 GLY A O 1
#

Nearest PDB structures (foldseek):
  4ia8-assembly1_B  TM=4.824E-01  e=2.283E-01  Enterobacter sp. RFL1396
  3g5g-assembly5_I  TM=4.701E-01  e=2.283E-01  Enterobacter sp. RFL1396
  3g5g-assembly5_J  TM=4.769E-01  e=2.406E-01  Enterobacter sp. RFL1396
  4i6u-assembly1_A  TM=4.565E-01  e=2.283E-01  Enterobacter sp. RFL1396

Secondary structure (DSSP, 8-state):
-------HHHHHHHHHHTHHHHHHHHHHHHHHTT---HHHHHHHHTS-HHHHHHHHHHTTTS------HHHHHHHHHHHHHHTTSSPPPPHHHHHHHHTTTT-----S--------